Protein AF-A0A8J2JWN9-F1 (afdb_monomer_lite)

Secondary structure (DSSP, 8-state):
-HHHHHHHHHH--HHHHHHHHHHTHHHHHHHHHHHH-HHHHHHHHHTHHHHHHHHHHHHHHHHHHHHHHHHS-HHHHS-HHHHHHHHHHHHHHHHHHHHHHS-HHHHHHHHHHHHHHHHHHTTT----HHHHHT-HHHHHHHHHTT--------S------------------

Radius of gyration: 21.09 Å; chains: 1; bounding box: 68×60×36 Å

Organism: NCBI:txid39272

Structure (mmCIF, N/CA/C/O backbone):
data_AF-A0A8J2JWN9-F1
#
_entry.id   AF-A0A8J2JWN9-F1
#
loop_
_atom_site.group_PDB
_atom_site.id
_atom_site.type_symbol
_atom_site.label_atom_id
_atom_site.label_alt_id
_atom_site.label_comp_id
_atom_site.label_asym_id
_atom_site.label_entity_id
_atom_site.label_seq_id
_atom_site.pdbx_PDB_ins_code
_atom_site.Cartn_x
_atom_site.Cartn_y
_atom_site.Cartn_z
_atom_site.occupancy
_atom_site.B_iso_or_equiv
_atom_site.auth_seq_id
_at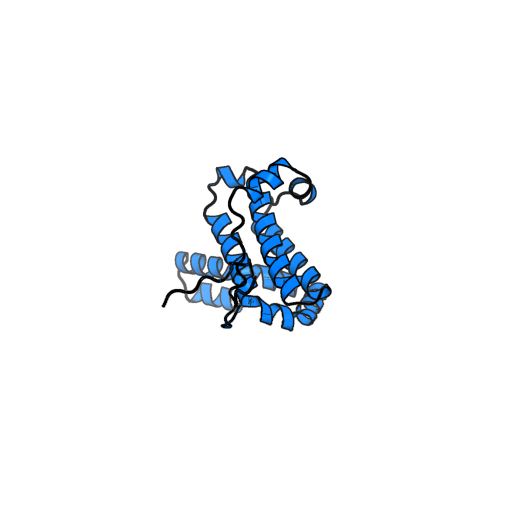om_site.auth_comp_id
_atom_site.auth_asym_id
_atom_site.auth_atom_id
_atom_site.pdbx_PDB_model_num
ATOM 1 N N . MET A 1 1 ? 4.409 -19.727 0.426 1.00 71.06 1 MET A N 1
ATOM 2 C CA . MET A 1 1 ? 4.277 -19.569 -1.044 1.00 71.06 1 MET A CA 1
ATOM 3 C C . MET A 1 1 ? 4.953 -20.674 -1.879 1.00 71.06 1 MET A C 1
ATOM 5 O O . MET A 1 1 ? 4.939 -20.592 -3.102 1.00 71.06 1 MET A O 1
ATOM 9 N N . ALA A 1 2 ? 5.473 -21.753 -1.272 1.00 82.38 2 ALA A N 1
ATOM 10 C CA . ALA A 1 2 ? 6.134 -22.844 -2.005 1.00 82.38 2 ALA A CA 1
ATOM 11 C C . ALA A 1 2 ? 5.213 -23.586 -2.997 1.00 82.38 2 ALA A C 1
ATOM 13 O O . ALA A 1 2 ? 5.676 -24.018 -4.048 1.00 82.38 2 ALA A O 1
ATOM 14 N N . CYS A 1 3 ? 3.911 -23.681 -2.697 1.00 85.69 3 CYS A N 1
ATOM 15 C CA . CYS A 1 3 ? 2.923 -24.348 -3.551 1.00 85.69 3 CYS A CA 1
ATOM 16 C C . CYS A 1 3 ? 2.828 -23.711 -4.952 1.00 85.69 3 CYS A C 1
ATOM 18 O O . CYS A 1 3 ? 3.058 -24.390 -5.949 1.00 85.69 3 CYS A O 1
ATOM 20 N N . VAL A 1 4 ? 2.600 -22.393 -5.032 1.00 82.62 4 VAL A N 1
ATOM 21 C CA . VAL A 1 4 ? 2.496 -21.652 -6.307 1.00 82.62 4 VAL A CA 1
ATOM 22 C C . VAL A 1 4 ? 3.815 -21.686 -7.085 1.00 82.62 4 VAL A C 1
ATOM 24 O O . VAL A 1 4 ? 3.826 -21.835 -8.306 1.00 82.62 4 VAL A O 1
ATOM 27 N N . HIS A 1 5 ? 4.949 -21.607 -6.385 1.00 82.44 5 HIS A N 1
ATOM 28 C CA . HIS A 1 5 ? 6.264 -21.682 -7.021 1.00 82.44 5 HIS A CA 1
ATOM 29 C C . HIS A 1 5 ? 6.542 -23.079 -7.608 1.00 82.44 5 HIS A C 1
ATOM 31 O O . HIS A 1 5 ? 6.981 -23.200 -8.748 1.00 82.44 5 HIS A O 1
ATOM 37 N N . SER A 1 6 ? 6.220 -24.141 -6.866 1.00 89.62 6 SER A N 1
ATOM 38 C CA . SER A 1 6 ? 6.364 -25.530 -7.322 1.00 89.62 6 SER A CA 1
ATOM 39 C C . SER A 1 6 ? 5.415 -25.864 -8.475 1.00 89.62 6 SER A C 1
ATOM 41 O O . SER A 1 6 ? 5.821 -26.484 -9.456 1.00 89.62 6 SER A O 1
ATOM 43 N N . TRP A 1 7 ? 4.156 -25.431 -8.392 1.00 93.44 7 TRP A N 1
ATOM 44 C CA . TRP A 1 7 ? 3.191 -25.582 -9.480 1.00 93.44 7 TRP A CA 1
ATOM 45 C C . TRP A 1 7 ? 3.644 -24.837 -10.741 1.00 93.44 7 TRP A C 1
ATOM 47 O O . TRP A 1 7 ? 3.721 -25.445 -11.804 1.00 93.44 7 TRP A O 1
ATOM 57 N N . SER A 1 8 ? 4.044 -23.567 -10.627 1.00 88.88 8 SER A N 1
ATOM 58 C CA . SER A 1 8 ? 4.463 -22.776 -11.793 1.00 88.88 8 SER A CA 1
ATOM 59 C C . SER A 1 8 ? 5.727 -23.325 -12.461 1.00 88.88 8 SER A C 1
ATOM 61 O O . SER A 1 8 ? 5.837 -23.267 -13.679 1.00 88.88 8 SER A O 1
ATOM 63 N N . LYS A 1 9 ? 6.656 -23.920 -11.699 1.00 91.81 9 LYS A N 1
ATOM 64 C CA . LYS A 1 9 ? 7.831 -24.613 -12.253 1.00 91.81 9 LYS A CA 1
ATOM 65 C C . LYS A 1 9 ? 7.468 -25.907 -12.992 1.00 91.81 9 LYS A C 1
ATOM 67 O O . LYS A 1 9 ? 8.130 -26.242 -13.965 1.00 91.81 9 LYS A O 1
ATOM 72 N N . ARG A 1 10 ? 6.461 -26.646 -12.515 1.00 95.25 10 ARG A N 1
ATOM 73 C CA . ARG A 1 10 ? 6.046 -27.930 -13.108 1.00 95.25 10 ARG A CA 1
ATOM 74 C C . ARG A 1 10 ? 5.125 -27.768 -14.313 1.00 95.25 10 ARG A C 1
ATOM 76 O O . ARG A 1 10 ? 5.173 -28.595 -15.212 1.00 95.25 10 ARG A O 1
ATOM 83 N N . CYS A 1 11 ? 4.274 -26.746 -14.307 1.00 94.62 11 CYS A N 1
ATOM 84 C CA . CYS A 1 11 ? 3.143 -26.653 -15.229 1.00 94.62 11 CYS A CA 1
ATOM 85 C C . CYS A 1 11 ? 3.272 -25.545 -16.282 1.00 94.62 11 CYS A C 1
ATOM 87 O O . CYS A 1 11 ? 2.442 -25.496 -17.183 1.00 94.62 11 CYS A O 1
ATOM 89 N N . LEU A 1 12 ? 4.259 -24.646 -16.183 1.00 94.06 12 LEU A N 1
ATOM 90 C CA . LEU A 1 12 ? 4.392 -23.502 -17.089 1.00 94.06 12 LEU A CA 1
ATOM 91 C C . LEU A 1 12 ? 5.784 -23.437 -17.720 1.00 94.06 12 LEU A C 1
ATOM 93 O O . LEU A 1 12 ? 6.795 -23.633 -17.045 1.00 94.06 12 LEU A O 1
ATOM 97 N N . GLY A 1 13 ? 5.827 -23.063 -19.001 1.00 92.75 13 GLY A N 1
ATOM 98 C CA . GLY A 1 13 ? 7.055 -22.623 -19.664 1.00 92.75 13 GLY A CA 1
ATOM 99 C C . GLY A 1 13 ? 7.579 -21.307 -19.078 1.00 92.75 13 GLY A C 1
ATOM 100 O O . GLY A 1 13 ? 6.871 -20.601 -18.358 1.00 92.75 13 GLY A O 1
ATOM 101 N N . GLU A 1 14 ? 8.828 -20.957 -19.384 1.00 91.38 14 GLU A N 1
ATOM 102 C CA . GLU A 1 14 ? 9.534 -19.843 -18.739 1.00 91.38 14 GLU A CA 1
ATOM 103 C C . GLU A 1 14 ? 8.806 -18.494 -18.851 1.00 91.38 14 GLU A C 1
ATOM 105 O O . GLU A 1 14 ? 8.650 -17.790 -17.850 1.00 91.38 14 GLU A O 1
ATOM 110 N N . GLU A 1 15 ? 8.295 -18.159 -20.035 1.00 91.19 15 GLU A N 1
ATOM 111 C CA . GLU A 1 15 ? 7.604 -16.891 -20.275 1.00 91.19 15 GLU A CA 1
ATOM 112 C C . GLU A 1 15 ? 6.263 -16.806 -19.522 1.00 91.19 15 GLU A C 1
ATOM 114 O O . GLU A 1 15 ? 5.982 -15.818 -18.835 1.00 91.19 15 GLU A O 1
ATOM 119 N N . ALA A 1 16 ? 5.453 -17.868 -19.584 1.00 88.25 16 ALA A N 1
ATOM 120 C CA . ALA A 1 16 ? 4.180 -17.957 -18.866 1.00 88.25 16 ALA A CA 1
ATOM 121 C C . ALA A 1 16 ? 4.391 -17.940 -17.344 1.00 88.25 16 ALA A C 1
ATOM 123 O O . ALA A 1 16 ? 3.660 -17.272 -16.609 1.00 88.25 16 ALA A O 1
ATOM 124 N N . ARG A 1 17 ? 5.446 -18.613 -16.871 1.00 89.50 17 ARG A N 1
ATOM 125 C CA . ARG A 1 17 ? 5.869 -18.600 -15.470 1.00 89.50 17 ARG A CA 1
ATOM 126 C C . ARG A 1 17 ? 6.253 -17.193 -15.024 1.00 89.50 17 ARG A C 1
ATOM 128 O O . ARG A 1 17 ? 5.815 -16.770 -13.957 1.00 89.50 17 ARG A O 1
ATOM 135 N N . LYS A 1 18 ? 7.028 -16.453 -15.825 1.00 87.19 18 LYS A N 1
ATOM 136 C CA . LYS A 1 18 ? 7.396 -15.061 -15.523 1.00 87.19 18 LYS A CA 1
ATOM 137 C C . LYS A 1 18 ? 6.153 -14.184 -15.388 1.00 87.19 18 LYS A C 1
ATOM 139 O O . LYS A 1 18 ? 6.017 -13.508 -14.372 1.00 87.19 18 LYS A O 1
ATOM 144 N N . LYS A 1 19 ? 5.228 -14.262 -16.351 1.00 83.75 19 LYS A N 1
ATOM 145 C CA . LYS A 1 19 ? 3.966 -13.503 -16.340 1.00 83.75 19 LYS A CA 1
ATOM 146 C C . LYS A 1 19 ? 3.134 -13.793 -15.086 1.00 83.75 19 LYS A C 1
ATOM 148 O O . LYS A 1 19 ? 2.774 -12.864 -14.373 1.00 83.75 19 LYS A O 1
ATOM 153 N N . ILE A 1 20 ? 2.900 -15.065 -14.754 1.00 83.88 20 ILE A N 1
ATOM 154 C CA . ILE A 1 20 ? 2.106 -15.440 -13.571 1.00 83.88 20 ILE A CA 1
ATOM 155 C C . ILE A 1 20 ? 2.793 -15.037 -12.261 1.00 83.88 20 ILE A C 1
ATOM 157 O O . ILE A 1 20 ? 2.138 -14.495 -11.371 1.00 83.88 20 ILE A O 1
ATOM 161 N N . LEU A 1 21 ? 4.104 -15.266 -12.129 1.00 82.00 21 LEU A N 1
ATOM 162 C CA . LEU A 1 21 ? 4.847 -14.878 -10.926 1.00 82.00 21 LEU A CA 1
ATOM 163 C C . LEU A 1 21 ? 4.886 -13.358 -10.738 1.00 82.00 21 LEU A C 1
ATOM 165 O O . LEU A 1 21 ? 4.885 -12.881 -9.606 1.00 82.00 21 LEU A O 1
ATOM 169 N N . GLU A 1 22 ? 4.899 -12.599 -11.830 1.00 78.25 22 GLU A N 1
ATOM 170 C CA . GLU A 1 22 ? 4.777 -11.145 -11.813 1.00 78.25 22 GLU A CA 1
ATOM 171 C C . GLU A 1 22 ? 3.382 -10.694 -11.367 1.00 78.25 22 GLU A C 1
ATOM 173 O O . GLU A 1 22 ? 3.282 -9.815 -10.511 1.00 78.25 22 GLU A O 1
ATOM 178 N N . SER A 1 23 ? 2.316 -11.353 -11.835 1.00 74.44 23 SER A N 1
ATOM 179 C CA . SER A 1 23 ? 0.939 -11.075 -11.403 1.00 74.44 23 SER A CA 1
ATOM 180 C C . SER A 1 23 ? 0.711 -11.321 -9.911 1.00 74.44 23 SER A C 1
ATOM 182 O O . SER A 1 23 ? -0.023 -10.569 -9.275 1.00 74.44 23 SER A O 1
ATOM 184 N N . VAL A 1 24 ? 1.351 -12.339 -9.327 1.00 78.38 24 VAL A N 1
ATOM 185 C CA . VAL A 1 24 ? 1.196 -12.665 -7.894 1.00 78.38 24 VAL A CA 1
ATOM 186 C C . VAL A 1 24 ? 2.282 -12.054 -7.005 1.00 78.38 24 VAL A C 1
ATOM 188 O O . VAL A 1 24 ? 2.287 -12.295 -5.795 1.00 78.38 24 VAL A O 1
ATOM 191 N N . ARG A 1 25 ? 3.208 -11.264 -7.568 1.00 71.81 25 ARG A N 1
ATOM 192 C CA . ARG A 1 25 ? 4.358 -10.710 -6.833 1.00 71.81 25 ARG A CA 1
ATOM 193 C C . ARG A 1 25 ? 3.924 -9.841 -5.657 1.00 71.81 25 ARG A C 1
ATOM 195 O O . ARG A 1 25 ? 4.466 -10.007 -4.570 1.00 71.81 25 ARG A O 1
ATOM 202 N N . GLY A 1 26 ? 2.917 -8.988 -5.853 1.00 69.44 26 GLY A N 1
ATOM 203 C CA . GLY A 1 26 ? 2.382 -8.131 -4.791 1.00 69.44 26 GLY A CA 1
ATOM 204 C C . GLY A 1 26 ? 1.865 -8.947 -3.606 1.00 69.44 26 GLY A C 1
ATOM 205 O O . GLY A 1 26 ? 2.332 -8.774 -2.485 1.00 69.44 26 GLY A O 1
ATOM 206 N N . ALA A 1 27 ? 0.997 -9.931 -3.867 1.00 76.62 27 ALA A N 1
ATOM 207 C CA . ALA A 1 27 ? 0.492 -10.832 -2.830 1.00 76.62 27 ALA A CA 1
ATOM 208 C C . ALA A 1 27 ? 1.626 -11.608 -2.137 1.00 76.62 27 ALA A C 1
ATOM 210 O O . ALA A 1 27 ? 1.632 -11.751 -0.916 1.00 76.62 27 ALA A O 1
ATOM 211 N N . HIS A 1 28 ? 2.617 -12.083 -2.898 1.00 77.19 28 HIS A N 1
ATOM 212 C CA . HIS A 1 28 ? 3.785 -12.768 -2.351 1.00 77.19 28 HIS A CA 1
ATOM 213 C C . HIS A 1 28 ? 4.588 -11.892 -1.382 1.00 77.19 28 HIS A C 1
ATOM 215 O O . HIS A 1 28 ? 4.920 -12.349 -0.288 1.00 77.19 28 HIS A O 1
ATOM 221 N N . GLU A 1 29 ? 4.899 -10.653 -1.762 1.00 74.25 29 GLU A N 1
ATOM 222 C CA . GLU A 1 29 ? 5.637 -9.710 -0.917 1.00 74.25 29 GLU A CA 1
ATOM 223 C C . GLU A 1 29 ? 4.837 -9.337 0.339 1.00 74.25 29 GLU A C 1
ATOM 225 O O . GLU A 1 29 ? 5.387 -9.371 1.442 1.00 74.25 29 GLU A O 1
ATOM 230 N N . THR A 1 30 ? 3.527 -9.104 0.208 1.00 74.00 30 THR A N 1
ATOM 231 C CA . THR A 1 30 ? 2.634 -8.858 1.349 1.00 74.00 30 THR A CA 1
ATOM 232 C C . THR A 1 30 ? 2.606 -10.039 2.320 1.00 74.00 30 THR A C 1
ATOM 234 O O . THR A 1 30 ? 2.795 -9.848 3.521 1.00 74.00 30 THR A O 1
ATOM 237 N N . PHE A 1 31 ? 2.434 -11.274 1.833 1.00 76.69 31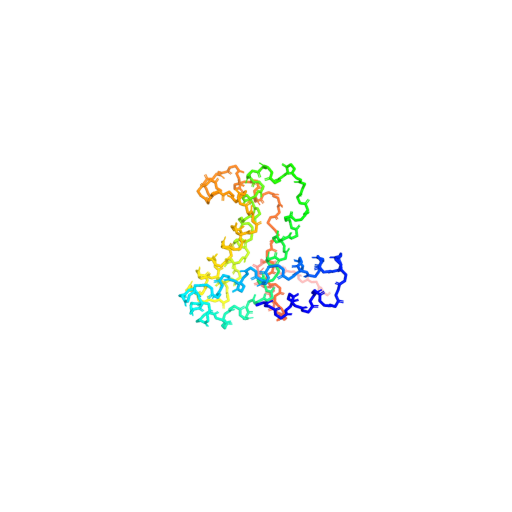 PHE A N 1
ATOM 238 C CA . PHE A 1 31 ? 2.450 -12.457 2.699 1.00 76.69 31 PHE A CA 1
ATOM 239 C C . PHE A 1 31 ? 3.820 -12.689 3.333 1.00 76.69 31 PHE A C 1
ATOM 241 O O . PHE A 1 31 ? 3.893 -13.031 4.509 1.00 76.69 31 PHE A O 1
ATOM 248 N N . ALA A 1 32 ? 4.912 -12.473 2.597 1.00 77.12 32 ALA A N 1
ATOM 249 C CA . ALA A 1 32 ? 6.254 -12.576 3.158 1.00 77.12 32 ALA A CA 1
ATOM 250 C C . ALA A 1 32 ? 6.459 -11.583 4.315 1.00 77.12 32 ALA A C 1
ATOM 252 O O . ALA A 1 32 ? 7.065 -11.948 5.323 1.00 77.12 32 ALA A O 1
ATOM 253 N N . PHE A 1 33 ? 5.925 -10.365 4.198 1.00 73.88 33 PHE A N 1
ATOM 254 C CA . PHE A 1 33 ? 5.957 -9.365 5.262 1.00 73.88 33 PHE A CA 1
ATOM 255 C C . PHE A 1 33 ? 5.112 -9.789 6.476 1.00 73.88 33 PHE A C 1
ATOM 257 O O . PHE A 1 33 ? 5.632 -9.875 7.588 1.00 73.88 33 PHE A O 1
ATOM 264 N N . LEU A 1 34 ? 3.848 -10.170 6.252 1.00 78.94 34 LEU A N 1
ATOM 265 C CA . LEU A 1 34 ? 2.928 -10.652 7.295 1.00 78.94 34 LEU A CA 1
ATOM 266 C C . LEU A 1 34 ? 3.450 -11.898 8.033 1.00 78.94 34 LEU A C 1
ATOM 268 O O . LEU A 1 34 ? 3.182 -12.093 9.219 1.00 78.94 34 LEU A O 1
ATOM 272 N N . CYS A 1 35 ? 4.178 -12.781 7.350 1.00 80.19 35 CYS A N 1
ATOM 273 C CA . CYS A 1 35 ? 4.709 -13.997 7.960 1.00 80.19 35 CYS A CA 1
ATOM 274 C C . CYS A 1 35 ? 5.947 -13.734 8.831 1.00 8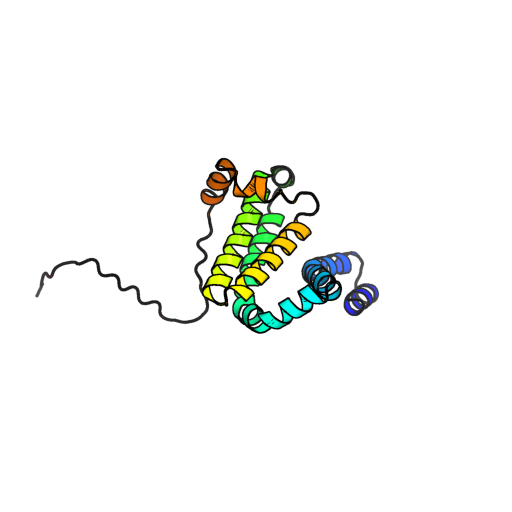0.19 35 CYS A C 1
ATOM 276 O O . CYS A 1 35 ? 6.120 -14.428 9.834 1.00 80.19 35 CYS A O 1
ATOM 278 N N . LYS A 1 36 ? 6.778 -12.741 8.492 1.00 84.31 36 LYS A N 1
ATOM 279 C CA . LYS A 1 36 ? 8.022 -12.444 9.221 1.00 84.31 36 LYS A CA 1
ATOM 280 C C . LYS A 1 36 ? 7.790 -11.735 10.555 1.00 84.31 36 LYS A C 1
ATOM 282 O O . LYS A 1 36 ? 8.461 -12.066 11.525 1.00 84.31 36 LYS A O 1
ATOM 287 N N . ASP A 1 37 ? 6.840 -10.805 10.617 1.00 84.56 37 ASP A N 1
ATOM 288 C CA . ASP A 1 37 ? 6.583 -10.003 11.818 1.00 84.56 37 ASP A CA 1
ATOM 289 C C . ASP A 1 37 ? 5.298 -10.462 12.530 1.00 84.56 37 ASP A C 1
ATOM 291 O O . ASP A 1 37 ? 4.181 -10.297 12.035 1.00 84.56 37 ASP A O 1
ATOM 295 N N . SER A 1 38 ? 5.452 -11.070 13.710 1.00 86.69 38 SER A N 1
ATOM 296 C CA . SER A 1 38 ? 4.333 -11.587 14.509 1.00 86.69 38 SER A CA 1
ATOM 297 C C . SER A 1 38 ? 3.494 -10.494 15.176 1.00 86.69 38 SER A C 1
ATOM 299 O O . SER A 1 38 ? 2.311 -10.713 15.449 1.00 86.69 38 SER A O 1
ATOM 301 N N . THR A 1 39 ? 4.067 -9.320 15.431 1.00 88.69 39 THR A N 1
ATOM 302 C CA . THR A 1 39 ? 3.356 -8.169 15.993 1.00 88.69 39 THR A CA 1
ATOM 303 C C . THR A 1 39 ? 2.505 -7.522 14.917 1.00 88.69 39 THR A C 1
ATOM 305 O O . THR A 1 39 ? 1.296 -7.388 15.103 1.00 88.69 39 THR A O 1
ATOM 308 N N . PHE A 1 40 ? 3.096 -7.257 13.753 1.00 84.12 40 PHE A N 1
ATOM 309 C CA . PHE A 1 40 ? 2.371 -6.743 12.598 1.00 84.12 40 PHE A CA 1
ATOM 310 C C . PHE A 1 40 ? 1.245 -7.689 12.165 1.00 84.12 40 PHE A C 1
ATOM 312 O O . PHE A 1 40 ? 0.133 -7.254 11.875 1.00 84.12 40 PHE A O 1
ATOM 319 N N . ARG A 1 41 ? 1.491 -9.005 12.190 1.00 88.94 41 ARG A N 1
ATOM 320 C CA . ARG A 1 41 ? 0.459 -10.011 11.907 1.00 88.94 41 ARG A CA 1
ATOM 321 C C . ARG A 1 41 ? -0.712 -9.949 12.881 1.00 88.94 41 ARG A C 1
ATOM 323 O O . ARG A 1 41 ? -1.855 -10.022 12.442 1.00 88.94 41 ARG A O 1
ATOM 330 N N . ARG A 1 42 ? -0.456 -9.840 14.188 1.00 90.88 42 ARG A N 1
ATOM 331 C CA . ARG A 1 42 ? -1.530 -9.728 15.190 1.00 90.88 42 ARG A CA 1
ATOM 332 C C . ARG A 1 42 ? -2.351 -8.461 14.980 1.00 90.88 42 ARG A C 1
ATOM 334 O O . ARG A 1 42 ? -3.574 -8.534 15.013 1.00 90.88 42 ARG A O 1
ATOM 341 N N . GLU A 1 43 ? -1.686 -7.347 14.698 1.00 89.81 43 GLU A N 1
ATOM 342 C CA . GLU A 1 43 ? -2.343 -6.066 14.438 1.00 89.81 43 GLU A CA 1
ATOM 343 C C . GLU A 1 43 ? -3.195 -6.109 13.154 1.00 89.81 43 GLU A C 1
ATOM 345 O O . GLU A 1 43 ? -4.356 -5.690 13.152 1.00 89.81 43 GLU A O 1
ATOM 350 N N . PHE A 1 44 ? -2.681 -6.740 12.089 1.00 87.75 44 PHE A N 1
ATOM 351 C CA . PHE A 1 44 ? -3.448 -7.018 10.871 1.00 87.75 44 PHE A CA 1
ATOM 352 C C . PHE A 1 44 ? -4.710 -7.827 11.166 1.00 87.75 44 PHE A C 1
ATOM 354 O O . PHE A 1 44 ? -5.804 -7.465 10.734 1.00 87.75 44 PHE A O 1
ATOM 361 N N . LEU A 1 45 ? -4.574 -8.912 11.931 1.00 91.12 45 LEU A N 1
ATOM 362 C CA . LEU A 1 45 ? -5.703 -9.767 12.284 1.00 91.12 45 LEU A CA 1
ATOM 363 C C . LEU A 1 45 ? -6.731 -9.023 13.147 1.00 91.12 45 LEU A C 1
ATOM 365 O O . LEU A 1 45 ? -7.928 -9.179 12.898 1.00 91.12 45 LEU A O 1
ATOM 369 N N . SER A 1 46 ? -6.299 -8.155 14.072 1.00 94.62 46 SER A N 1
ATOM 370 C CA . SER A 1 46 ? -7.215 -7.327 14.873 1.00 94.62 46 SER A CA 1
ATOM 371 C C . SER A 1 46 ? -7.996 -6.296 14.053 1.00 94.62 46 SER A C 1
ATOM 373 O O . SER A 1 46 ? -9.075 -5.880 14.467 1.00 94.62 46 SER A O 1
ATOM 375 N N . HIS A 1 47 ? -7.499 -5.916 12.873 1.00 95.00 47 HIS A N 1
ATOM 376 C CA . HIS A 1 47 ? -8.158 -4.970 11.966 1.00 95.00 47 HIS A CA 1
ATOM 377 C C . HIS A 1 47 ? -8.722 -5.625 10.692 1.00 95.00 47 HIS A C 1
ATOM 379 O O . HIS A 1 47 ? -9.204 -4.934 9.791 1.00 95.00 47 HIS A O 1
ATOM 385 N N . SER A 1 48 ? -8.720 -6.960 10.624 1.00 92.00 48 SER A N 1
ATOM 386 C CA . SER A 1 48 ? -9.108 -7.733 9.436 1.00 92.00 48 SER A CA 1
ATOM 387 C C . SER A 1 48 ? -10.557 -7.503 8.992 1.00 92.00 48 SER A C 1
ATOM 389 O O . SER A 1 48 ? -10.835 -7.494 7.794 1.00 92.00 48 SER A O 1
ATOM 391 N N . SER A 1 49 ? -11.477 -7.264 9.931 1.00 95.12 49 SER A N 1
ATOM 392 C CA . SER A 1 49 ? -12.885 -6.967 9.635 1.00 95.12 49 SER A CA 1
ATOM 393 C C . SER A 1 49 ? -13.048 -5.648 8.871 1.00 95.12 49 SER A C 1
ATOM 395 O O . SER A 1 49 ? -13.744 -5.607 7.856 1.00 95.12 49 SER A O 1
ATOM 397 N N . CYS A 1 50 ? -12.355 -4.594 9.310 1.00 95.50 50 CYS A N 1
ATOM 398 C CA . CYS A 1 50 ? -12.297 -3.311 8.612 1.00 95.50 50 CYS A CA 1
ATOM 399 C C . CYS A 1 50 ? -11.643 -3.474 7.235 1.00 95.50 50 CYS A C 1
ATOM 401 O O . CYS A 1 50 ? -12.234 -3.065 6.240 1.00 95.50 50 CYS A O 1
ATOM 403 N N . TYR A 1 51 ? -10.478 -4.131 7.155 1.00 93.19 51 TYR A N 1
ATOM 404 C CA . TYR A 1 51 ? -9.800 -4.344 5.874 1.00 93.19 51 TYR A CA 1
ATOM 405 C C . TYR A 1 51 ? -10.697 -5.085 4.875 1.00 93.19 51 TYR A C 1
ATOM 407 O O . TYR A 1 51 ? -10.830 -4.664 3.731 1.00 93.19 51 TYR A O 1
ATOM 415 N N . LYS A 1 52 ? -11.396 -6.139 5.318 1.00 93.56 52 LYS A N 1
ATOM 416 C CA . LYS A 1 52 ? -12.360 -6.870 4.486 1.00 93.56 52 LYS A CA 1
ATOM 417 C C . LYS A 1 52 ? -13.479 -5.955 3.982 1.00 93.56 52 LYS A C 1
ATOM 419 O O . LYS A 1 52 ? -13.798 -6.002 2.797 1.00 93.56 52 LYS A O 1
ATOM 424 N N . LYS A 1 53 ? -14.039 -5.109 4.854 1.00 94.81 53 LYS A N 1
ATOM 425 C CA . LYS A 1 53 ? -15.093 -4.140 4.509 1.00 94.81 53 LYS A CA 1
ATOM 426 C C . LYS A 1 53 ? -14.644 -3.150 3.432 1.00 94.81 53 LYS A C 1
ATOM 428 O O . LYS A 1 53 ? -15.449 -2.806 2.576 1.00 94.81 53 LYS A O 1
ATOM 433 N N . ILE A 1 54 ? -13.387 -2.706 3.470 1.00 95.12 54 ILE A N 1
ATOM 434 C CA . ILE A 1 54 ? -12.861 -1.720 2.515 1.00 95.12 54 ILE A CA 1
ATOM 435 C C . ILE A 1 54 ? -12.062 -2.330 1.358 1.00 95.12 54 ILE A C 1
ATOM 437 O O . ILE A 1 54 ? -11.499 -1.584 0.564 1.00 95.12 54 ILE A O 1
ATOM 441 N N . SER A 1 55 ? -11.977 -3.659 1.271 1.00 91.00 55 SER A N 1
ATOM 442 C CA . SER A 1 55 ? -11.049 -4.359 0.370 1.00 91.00 55 SER A CA 1
ATOM 443 C C . SER A 1 55 ? -11.179 -3.933 -1.094 1.00 91.00 55 SER A C 1
ATOM 445 O O . SER A 1 55 ? -10.167 -3.700 -1.742 1.00 91.00 55 SER A O 1
ATOM 447 N N . THR A 1 56 ? -12.399 -3.708 -1.585 1.00 91.31 56 THR A N 1
ATOM 448 C CA . THR A 1 56 ? -12.636 -3.218 -2.953 1.00 91.31 56 THR A CA 1
ATOM 449 C C . THR A 1 56 ? -12.070 -1.816 -3.180 1.00 91.31 56 THR A C 1
ATOM 451 O O . THR A 1 56 ? -11.403 -1.570 -4.177 1.00 91.31 56 THR A O 1
ATOM 454 N N . TYR A 1 57 ? -12.263 -0.899 -2.229 1.00 93.00 57 TYR A N 1
ATOM 455 C CA . TYR A 1 57 ? -11.710 0.455 -2.313 1.00 93.00 57 TYR A CA 1
ATOM 456 C C . TYR A 1 57 ? -10.187 0.464 -2.181 1.00 93.00 57 TYR A C 1
ATOM 458 O O . TYR A 1 57 ? -9.501 1.246 -2.838 1.00 93.00 57 TYR A O 1
ATOM 466 N N . TRP A 1 58 ? -9.653 -0.400 -1.315 1.00 92.31 58 TRP A N 1
ATOM 467 C CA . TRP A 1 58 ? -8.217 -0.603 -1.194 1.00 92.31 58 TRP A CA 1
ATOM 468 C C . TRP A 1 58 ? -7.624 -1.073 -2.525 1.00 92.31 58 TRP A C 1
ATOM 470 O O . TRP A 1 58 ? -6.630 -0.505 -2.983 1.00 92.31 58 TRP A O 1
ATOM 480 N N . ASP A 1 59 ? -8.256 -2.060 -3.164 1.00 88.38 59 ASP A N 1
ATOM 481 C CA . ASP A 1 59 ? -7.847 -2.582 -4.465 1.00 88.38 59 ASP A CA 1
ATOM 482 C C . ASP A 1 59 ? -7.908 -1.499 -5.547 1.00 88.38 59 ASP A C 1
ATOM 484 O O . ASP A 1 59 ? -6.968 -1.385 -6.332 1.00 88.38 59 ASP A O 1
ATOM 488 N N . ASP A 1 60 ? -8.923 -0.631 -5.543 1.00 90.50 60 ASP A N 1
ATOM 489 C CA . ASP A 1 60 ? -9.005 0.513 -6.459 1.00 90.50 60 ASP A CA 1
ATOM 490 C C . ASP A 1 60 ? -7.854 1.510 -6.250 1.00 90.50 60 ASP A C 1
ATOM 492 O O . ASP A 1 60 ? -7.210 1.942 -7.216 1.00 90.50 60 ASP A O 1
ATOM 496 N N . CYS A 1 61 ? -7.549 1.862 -4.994 1.00 91.38 61 CYS A N 1
ATOM 497 C CA . CYS A 1 61 ? -6.410 2.720 -4.664 1.00 91.38 61 CYS A CA 1
ATOM 498 C C . CYS A 1 61 ? -5.091 2.090 -5.144 1.00 91.38 61 CYS A C 1
ATOM 500 O O . CYS A 1 61 ? -4.271 2.758 -5.782 1.00 91.38 61 CYS A O 1
ATOM 502 N N . ALA A 1 62 ? -4.886 0.801 -4.859 1.00 89.81 62 ALA A N 1
ATOM 503 C CA . ALA A 1 62 ? -3.675 0.071 -5.217 1.00 89.81 62 ALA A CA 1
ATOM 504 C C . ALA A 1 62 ? -3.544 -0.110 -6.736 1.00 89.81 62 ALA A C 1
ATOM 506 O O . ALA A 1 62 ? -2.459 0.071 -7.290 1.00 89.81 62 ALA A O 1
ATOM 507 N N . HIS A 1 63 ? -4.643 -0.399 -7.434 1.00 86.44 63 HIS A N 1
ATOM 508 C CA . HIS A 1 63 ? -4.665 -0.526 -8.886 1.00 86.44 63 HIS A CA 1
ATOM 509 C C . HIS A 1 63 ? -4.254 0.785 -9.550 1.00 86.44 63 HIS A C 1
ATOM 511 O O . HIS A 1 63 ? -3.388 0.780 -10.425 1.00 86.44 63 HIS A O 1
ATOM 517 N N . ARG A 1 64 ? -4.819 1.918 -9.113 1.00 88.31 64 ARG A N 1
ATOM 518 C CA . ARG A 1 64 ? -4.437 3.245 -9.618 1.00 88.31 64 ARG A CA 1
ATOM 519 C C . ARG A 1 64 ? -2.960 3.528 -9.367 1.00 88.31 64 ARG A C 1
ATOM 521 O O . ARG A 1 64 ? -2.267 3.935 -10.290 1.00 88.31 64 ARG A O 1
ATOM 528 N N . PHE A 1 65 ? -2.461 3.251 -8.163 1.00 88.69 65 PHE A N 1
ATOM 529 C CA . PHE A 1 65 ? -1.044 3.411 -7.825 1.00 88.69 65 PHE A CA 1
ATOM 530 C C . PHE A 1 65 ? -0.127 2.614 -8.764 1.00 88.69 65 PHE A C 1
ATOM 532 O O . PHE A 1 65 ? 0.767 3.183 -9.391 1.00 88.69 65 PHE A O 1
ATOM 539 N N . ILE A 1 66 ? -0.379 1.313 -8.917 1.00 85.19 66 ILE A N 1
ATOM 540 C CA . ILE A 1 66 ? 0.433 0.437 -9.769 1.00 85.19 66 ILE A CA 1
ATOM 541 C C . ILE A 1 66 ? 0.288 0.798 -11.253 1.00 85.19 66 ILE A C 1
ATOM 543 O O . ILE A 1 66 ? 1.268 0.735 -11.992 1.00 85.19 66 ILE A O 1
ATOM 547 N N . SER A 1 67 ? -0.908 1.179 -11.704 1.00 85.12 67 SER A N 1
ATOM 548 C CA . SER A 1 67 ? -1.148 1.598 -13.087 1.00 85.12 67 SER A CA 1
ATOM 549 C C . SER A 1 67 ? -0.375 2.873 -13.420 1.00 85.12 67 SER A C 1
ATOM 551 O O . SER A 1 67 ? 0.371 2.892 -14.396 1.00 85.12 67 SER A O 1
ATOM 553 N N . THR A 1 68 ? -0.438 3.887 -12.552 1.00 85.94 68 THR A N 1
ATOM 554 C CA . THR A 1 68 ? 0.339 5.123 -12.713 1.00 85.94 68 THR A CA 1
ATOM 555 C C . THR A 1 68 ? 1.842 4.848 -12.725 1.00 85.94 68 THR A C 1
ATOM 557 O O . THR A 1 68 ? 2.570 5.423 -13.526 1.00 85.94 68 THR A O 1
ATOM 560 N N . LEU A 1 69 ? 2.328 3.918 -11.899 1.00 83.38 69 LEU A N 1
ATOM 561 C CA . LEU A 1 69 ? 3.728 3.491 -11.945 1.00 83.38 69 LEU A CA 1
ATOM 562 C C . LEU A 1 69 ? 4.113 2.812 -13.264 1.00 83.38 69 LEU A C 1
ATOM 564 O O . LEU A 1 69 ? 5.228 3.000 -13.746 1.00 83.38 69 LEU A O 1
ATOM 568 N N . LYS A 1 70 ? 3.218 2.033 -13.871 1.00 82.81 70 LYS A N 1
ATOM 569 C CA . LYS A 1 70 ? 3.487 1.352 -15.147 1.00 82.81 70 LYS A CA 1
ATOM 570 C C . LYS A 1 70 ? 3.488 2.298 -16.345 1.00 82.81 70 LYS A C 1
ATOM 572 O O . LYS A 1 70 ? 4.159 2.006 -17.329 1.00 82.81 70 LYS A O 1
ATOM 577 N N . THR A 1 71 ? 2.734 3.393 -16.287 1.00 83.06 71 THR A N 1
ATOM 578 C CA . THR A 1 71 ? 2.657 4.376 -17.380 1.00 83.06 71 THR A CA 1
ATOM 579 C C . THR A 1 71 ? 3.776 5.415 -17.334 1.00 83.06 71 THR A C 1
ATOM 581 O O . THR A 1 71 ? 4.015 6.100 -18.331 1.00 83.06 71 THR A O 1
ATOM 584 N N . LEU A 1 72 ? 4.494 5.523 -16.213 1.00 79.69 72 LEU A N 1
ATOM 585 C CA . LEU A 1 72 ? 5.670 6.379 -16.101 1.00 79.69 72 LEU A CA 1
ATOM 586 C C . LEU A 1 72 ? 6.772 5.923 -17.056 1.00 79.69 72 LEU A C 1
ATOM 588 O O . LEU A 1 72 ? 7.246 4.787 -17.011 1.00 79.69 72 LEU A O 1
ATOM 592 N N . ARG A 1 73 ? 7.245 6.861 -17.878 1.00 74.06 73 ARG A N 1
ATOM 593 C CA . ARG A 1 73 ? 8.485 6.684 -18.636 1.00 74.06 73 ARG A CA 1
ATOM 594 C C . ARG A 1 73 ? 9.676 6.594 -17.668 1.00 74.06 73 ARG A C 1
ATOM 596 O O . ARG A 1 73 ? 9.623 7.222 -16.610 1.00 74.06 73 ARG A O 1
ATOM 603 N N . PRO A 1 74 ? 10.773 5.907 -18.031 1.00 72.12 74 PRO A N 1
ATOM 604 C CA . PRO A 1 74 ? 11.970 5.815 -17.188 1.00 72.12 74 PRO A CA 1
ATOM 605 C C . PRO A 1 74 ? 12.489 7.177 -16.697 1.00 72.12 74 PRO A C 1
ATOM 607 O O . PRO A 1 74 ? 12.760 7.338 -15.515 1.00 72.12 74 PRO A O 1
ATOM 610 N N . SER A 1 75 ? 12.486 8.204 -17.553 1.00 63.06 75 SER A N 1
ATOM 611 C CA . SER A 1 75 ? 12.879 9.573 -17.177 1.00 63.06 75 SER A CA 1
ATOM 612 C C . SER A 1 75 ? 11.985 10.216 -16.109 1.00 63.06 75 SER A C 1
ATOM 614 O O . SER A 1 75 ? 12.407 11.123 -15.400 1.00 63.06 75 SER A O 1
ATOM 616 N N . HIS A 1 76 ? 10.741 9.755 -15.955 1.00 65.69 76 HIS A N 1
ATOM 617 C CA . HIS A 1 76 ? 9.839 10.238 -14.912 1.00 65.69 76 HIS A CA 1
ATOM 618 C C . HIS A 1 76 ? 10.021 9.490 -13.584 1.00 65.69 76 HIS A C 1
ATOM 620 O O . HIS A 1 76 ? 9.627 10.038 -12.556 1.00 65.69 76 HIS A O 1
ATOM 626 N N . TYR A 1 77 ? 10.618 8.289 -13.595 1.00 70.00 77 TYR A N 1
ATOM 627 C CA . TYR A 1 77 ? 11.069 7.595 -12.381 1.00 70.00 77 TYR A CA 1
ATOM 628 C C . TYR A 1 77 ? 12.267 8.298 -11.735 1.00 70.00 77 TYR A C 1
ATOM 630 O O . TYR A 1 77 ? 12.422 8.243 -10.521 1.00 70.00 77 TYR A O 1
ATOM 638 N N . GLU A 1 78 ? 13.087 8.981 -12.532 1.00 70.12 78 GLU A N 1
ATOM 639 C CA . GLU A 1 78 ? 14.249 9.736 -12.049 1.00 70.12 78 GLU A CA 1
ATOM 640 C C . GLU A 1 78 ? 13.859 11.069 -11.397 1.00 70.12 78 GLU A C 1
ATOM 642 O O . GLU A 1 78 ? 14.642 11.641 -10.642 1.00 70.12 78 GLU A O 1
ATOM 647 N N . ASN A 1 79 ? 12.637 11.559 -11.642 1.00 76.56 79 ASN A N 1
ATOM 648 C CA . ASN A 1 79 ? 12.139 12.780 -11.023 1.00 76.56 79 ASN A CA 1
ATOM 649 C C . ASN A 1 79 ? 11.464 12.470 -9.667 1.00 76.56 79 ASN A C 1
ATOM 651 O O . ASN A 1 79 ? 10.339 11.950 -9.642 1.00 76.56 79 ASN A O 1
ATOM 655 N N . PRO A 1 80 ? 12.081 12.844 -8.528 1.00 76.88 80 PRO A N 1
ATOM 656 C CA . PRO A 1 80 ? 11.540 12.552 -7.203 1.00 76.88 80 PRO A CA 1
ATOM 657 C C . PRO A 1 80 ? 10.188 13.230 -6.941 1.00 76.88 80 PRO A C 1
ATOM 659 O O . PRO A 1 80 ? 9.391 12.694 -6.173 1.00 76.88 80 PRO A O 1
ATOM 662 N N . ALA A 1 81 ? 9.880 14.355 -7.600 1.00 80.88 81 ALA A N 1
ATOM 663 C CA . ALA A 1 81 ? 8.594 15.035 -7.453 1.00 80.88 81 ALA A CA 1
ATOM 664 C C . ALA A 1 81 ? 7.432 14.184 -7.993 1.00 80.88 81 ALA A C 1
ATOM 666 O O . ALA A 1 81 ? 6.386 14.086 -7.349 1.00 80.88 81 ALA A O 1
ATOM 667 N N . ASN A 1 82 ? 7.632 13.487 -9.119 1.00 82.06 82 ASN A N 1
ATOM 668 C CA . ASN A 1 82 ? 6.627 12.576 -9.676 1.00 82.06 82 ASN A CA 1
ATOM 669 C C . ASN A 1 82 ? 6.358 11.407 -8.723 1.00 82.06 82 ASN A C 1
ATOM 671 O O . ASN A 1 82 ? 5.204 11.081 -8.436 1.00 82.06 82 ASN A O 1
ATOM 675 N N . LEU A 1 83 ? 7.421 10.805 -8.183 1.00 84.06 83 LEU A N 1
ATOM 676 C CA . LEU A 1 83 ? 7.297 9.712 -7.219 1.00 84.06 83 LEU A CA 1
ATOM 677 C C . LEU A 1 83 ? 6.628 10.171 -5.914 1.00 84.06 83 LEU A C 1
ATOM 679 O O . LEU A 1 83 ? 5.804 9.435 -5.364 1.00 84.06 83 LEU A O 1
ATOM 683 N N . CYS A 1 84 ? 6.905 11.396 -5.453 1.00 86.44 84 CYS A N 1
ATOM 684 C CA . CYS A 1 84 ? 6.213 11.996 -4.313 1.00 86.44 84 CYS A CA 1
ATOM 685 C C . CYS A 1 84 ? 4.711 12.159 -4.576 1.00 86.44 84 CYS A C 1
ATOM 687 O O . CYS A 1 84 ? 3.906 11.804 -3.714 1.00 86.44 84 CYS A O 1
ATOM 689 N N . CYS A 1 85 ? 4.307 12.626 -5.762 1.00 86.94 85 CYS A N 1
ATOM 690 C CA . CYS A 1 85 ? 2.888 12.773 -6.090 1.00 86.94 85 CYS A CA 1
ATOM 691 C C . CYS A 1 85 ? 2.152 11.443 -6.150 1.00 86.94 85 CYS A C 1
ATOM 693 O O . CYS A 1 85 ? 1.047 11.315 -5.622 1.00 86.94 85 CYS A O 1
ATOM 695 N N . ILE A 1 86 ? 2.780 10.426 -6.730 1.00 87.19 86 ILE A N 1
ATOM 696 C CA . ILE A 1 86 ? 2.193 9.091 -6.818 1.00 87.19 86 ILE A CA 1
ATOM 697 C C . ILE A 1 86 ? 2.032 8.481 -5.423 1.00 87.19 86 ILE A C 1
ATOM 699 O O . ILE A 1 86 ? 0.958 7.965 -5.102 1.00 87.19 86 ILE A O 1
ATOM 703 N N . ARG A 1 87 ? 3.055 8.609 -4.564 1.00 89.56 87 ARG A N 1
ATOM 704 C CA . ARG A 1 87 ? 2.981 8.230 -3.144 1.00 89.56 87 ARG A CA 1
ATOM 705 C C . ARG A 1 87 ? 1.832 8.955 -2.445 1.00 89.56 87 ARG A C 1
ATOM 707 O O . ARG A 1 87 ? 0.983 8.304 -1.840 1.00 89.56 87 ARG A O 1
ATOM 714 N N . ARG A 1 88 ? 1.793 10.286 -2.532 1.00 88.69 88 ARG A N 1
ATOM 715 C CA . ARG A 1 88 ? 0.800 11.130 -1.854 1.00 88.69 88 ARG A CA 1
ATOM 716 C C . ARG A 1 88 ? -0.621 10.788 -2.288 1.00 88.69 88 ARG A C 1
ATOM 718 O O . ARG A 1 88 ? -1.490 10.643 -1.436 1.00 88.69 88 ARG A O 1
ATOM 725 N N . ASN A 1 89 ? -0.856 10.60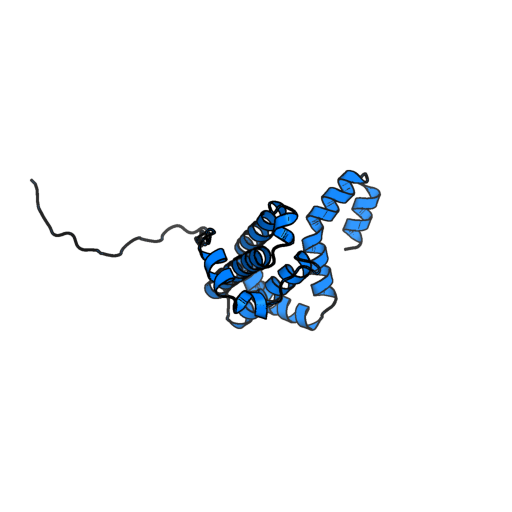6 -3.585 1.00 89.19 89 ASN A N 1
ATOM 726 C CA . ASN A 1 89 ? -2.171 10.248 -4.112 1.00 89.19 89 ASN A CA 1
ATOM 727 C C . ASN A 1 89 ? -2.641 8.880 -3.606 1.00 89.19 89 ASN A C 1
ATOM 729 O O . ASN A 1 89 ? -3.797 8.746 -3.206 1.00 89.19 89 ASN A O 1
ATOM 733 N N . PHE A 1 90 ? -1.747 7.890 -3.550 1.00 91.56 90 PHE A N 1
ATOM 734 C CA . PHE A 1 90 ? -2.080 6.581 -2.996 1.00 91.56 90 PHE A CA 1
ATOM 735 C C . PHE A 1 90 ? -2.397 6.645 -1.493 1.00 91.56 90 PHE A C 1
ATOM 737 O O . PHE A 1 90 ? -3.442 6.153 -1.067 1.00 91.56 90 PHE A O 1
ATOM 744 N N . LEU A 1 91 ? -1.552 7.309 -0.696 1.00 92.00 91 LEU A N 1
ATOM 745 C CA . LEU A 1 91 ? -1.771 7.446 0.750 1.00 92.00 91 LEU A CA 1
ATOM 746 C C . LEU A 1 91 ? -3.038 8.246 1.068 1.00 92.00 91 LEU A C 1
ATOM 748 O O . LEU A 1 91 ? -3.783 7.880 1.974 1.00 92.00 91 LEU A O 1
ATOM 752 N N . ARG A 1 92 ? -3.330 9.297 0.294 1.00 92.31 92 ARG A N 1
ATOM 753 C CA . ARG A 1 92 ? -4.565 10.081 0.414 1.00 92.31 92 ARG A CA 1
ATOM 754 C C . ARG A 1 92 ? -5.801 9.223 0.138 1.00 92.31 92 ARG A C 1
ATOM 756 O O . ARG A 1 92 ? -6.744 9.275 0.921 1.00 92.31 92 ARG A O 1
ATOM 763 N N . CYS A 1 93 ? -5.772 8.413 -0.921 1.00 94.25 93 CYS A N 1
ATOM 764 C CA . CYS A 1 93 ? -6.851 7.487 -1.274 1.00 94.25 93 CYS A CA 1
ATOM 765 C C . CYS A 1 93 ? -7.150 6.514 -0.122 1.00 94.25 93 CYS A C 1
ATOM 767 O O . CYS A 1 93 ? -8.280 6.437 0.361 1.00 94.25 93 CYS A O 1
ATOM 769 N N . VAL A 1 94 ? -6.112 5.849 0.398 1.00 94.94 94 VAL A N 1
ATOM 770 C CA . VAL A 1 94 ? -6.242 4.923 1.533 1.00 94.94 94 VAL A CA 1
ATOM 771 C C . VAL A 1 94 ? -6.734 5.645 2.787 1.00 9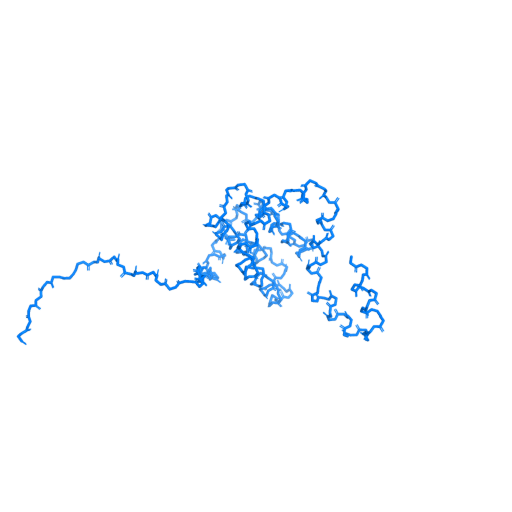4.94 94 VAL A C 1
ATOM 773 O O . VAL A 1 94 ? -7.616 5.129 3.472 1.00 94.94 94 VAL A O 1
ATOM 776 N N . SER A 1 95 ? -6.207 6.839 3.076 1.00 94.94 95 SER A N 1
ATOM 777 C CA . SER A 1 95 ? -6.607 7.647 4.234 1.00 94.94 95 SER A CA 1
ATOM 778 C C . SER A 1 95 ? -8.097 7.974 4.211 1.00 94.94 95 SER A C 1
ATOM 780 O O . SER A 1 95 ? -8.793 7.743 5.199 1.00 94.94 95 SER A O 1
ATOM 782 N N . GLN A 1 96 ? -8.602 8.453 3.069 1.00 95.19 96 GLN A N 1
ATOM 783 C CA . GLN A 1 96 ? -10.001 8.851 2.904 1.00 95.19 96 GLN A CA 1
ATOM 784 C C . GLN A 1 96 ? -10.950 7.673 3.126 1.00 95.19 96 GLN A C 1
ATOM 786 O O . GLN A 1 96 ? -11.855 7.752 3.956 1.00 95.19 96 GLN A O 1
ATOM 791 N N . VAL A 1 97 ? -10.703 6.558 2.438 1.00 95.38 97 VAL A N 1
ATOM 792 C CA . VAL A 1 97 ? -11.511 5.336 2.560 1.00 95.38 97 VAL A CA 1
ATOM 793 C C . VAL A 1 97 ? -11.492 4.801 3.990 1.00 95.38 97 VAL A C 1
ATOM 795 O O . VAL A 1 97 ? -12.534 4.441 4.538 1.00 95.38 97 VAL A O 1
ATOM 798 N N . SER A 1 98 ? -10.307 4.747 4.599 1.00 95.88 98 SER A N 1
ATOM 799 C CA . SER A 1 98 ? -10.129 4.176 5.935 1.00 95.88 98 SER A CA 1
ATOM 800 C C . SER A 1 98 ? -10.816 5.031 6.996 1.00 95.88 98 SER A C 1
ATOM 802 O O . SER A 1 98 ? -11.585 4.500 7.792 1.00 95.88 98 SER A O 1
ATOM 804 N N . THR A 1 99 ? -10.628 6.353 6.946 1.00 96.25 99 THR A N 1
ATOM 805 C CA . THR A 1 99 ? -11.258 7.301 7.881 1.00 96.25 99 THR A CA 1
ATOM 806 C C . THR A 1 99 ? -12.781 7.250 7.794 1.00 96.25 99 THR A C 1
ATOM 808 O O . THR A 1 99 ? -13.464 7.356 8.808 1.00 96.25 99 THR A O 1
ATOM 811 N N . TYR A 1 100 ? -13.327 7.055 6.592 1.00 96.19 100 TYR A N 1
ATOM 812 C CA . TYR A 1 100 ? -14.771 6.989 6.391 1.00 96.19 100 TYR A CA 1
ATOM 813 C C . TYR A 1 100 ? -15.396 5.674 6.892 1.00 96.19 100 TYR A C 1
ATOM 815 O O . TYR A 1 100 ? -16.543 5.656 7.340 1.00 96.19 100 TYR A O 1
ATOM 823 N N . HIS A 1 101 ? -14.671 4.553 6.824 1.00 95.94 101 HIS A N 1
ATOM 824 C CA . HIS A 1 101 ? -15.253 3.228 7.068 1.00 95.94 101 HIS A CA 1
ATOM 825 C C . HIS A 1 101 ? -14.785 2.512 8.337 1.00 95.94 101 HIS A C 1
ATOM 827 O O . HIS A 1 101 ? -15.430 1.520 8.716 1.00 95.94 101 HIS A O 1
ATOM 833 N N . CYS A 1 102 ? -13.699 2.964 8.960 1.00 96.50 102 CYS A N 1
ATOM 834 C CA . CYS A 1 102 ? -12.981 2.239 10.001 1.00 96.50 102 CYS A CA 1
ATOM 835 C C . CYS A 1 102 ? -12.661 3.100 11.228 1.00 96.50 102 CYS A C 1
ATOM 837 O O . CYS A 1 102 ? -12.784 4.319 11.216 1.00 96.50 102 CYS A O 1
ATOM 839 N N . THR A 1 103 ? -12.238 2.445 12.314 1.00 96.75 103 THR A N 1
ATOM 840 C CA . THR A 1 103 ? -11.779 3.134 13.527 1.00 96.75 103 THR A CA 1
ATOM 841 C C . THR A 1 103 ? -10.467 3.873 13.277 1.00 96.75 103 THR A C 1
ATOM 843 O O . THR A 1 103 ? -9.727 3.561 12.341 1.00 96.75 103 THR A O 1
ATOM 846 N N . GLU A 1 104 ? -10.125 4.813 14.155 1.00 96.31 104 GLU A N 1
ATOM 847 C CA . GLU A 1 104 ? -8.852 5.535 14.080 1.00 96.31 104 GLU A CA 1
ATOM 848 C C . GLU A 1 104 ? -7.640 4.585 14.149 1.00 96.31 104 GLU A C 1
ATOM 850 O O . GLU A 1 104 ? -6.690 4.716 13.377 1.00 96.31 104 GLU A O 1
ATOM 855 N N . THR A 1 105 ? -7.695 3.570 15.019 1.00 96.25 105 THR A N 1
ATOM 856 C CA . THR A 1 105 ? -6.631 2.561 15.161 1.00 96.25 105 THR A CA 1
ATOM 857 C C . THR A 1 105 ? -6.452 1.733 13.891 1.00 96.25 105 THR A C 1
ATOM 859 O O . THR A 1 105 ? -5.329 1.592 13.404 1.00 96.25 105 THR A O 1
ATOM 862 N N . ALA A 1 106 ? -7.553 1.270 13.293 1.00 95.38 106 ALA A N 1
ATOM 863 C CA . ALA A 1 106 ? -7.520 0.550 12.027 1.00 95.38 106 ALA A CA 1
ATOM 864 C C . ALA A 1 106 ? -7.034 1.450 10.882 1.00 95.38 106 ALA A C 1
ATOM 866 O O . ALA A 1 106 ? -6.223 1.021 10.070 1.00 95.38 106 ALA A O 1
ATOM 867 N N . THR A 1 107 ? -7.460 2.714 10.850 1.00 96.50 107 THR A N 1
ATOM 868 C CA . THR A 1 107 ? -7.020 3.704 9.857 1.00 96.50 107 THR A CA 1
ATOM 869 C C . THR A 1 107 ? -5.514 3.924 9.922 1.00 96.50 107 THR A C 1
ATOM 871 O O . THR A 1 107 ? -4.827 3.845 8.905 1.00 96.50 107 THR A O 1
ATOM 874 N N . ARG A 1 108 ? -4.968 4.118 11.125 1.00 95.69 108 ARG A N 1
ATOM 875 C CA . ARG A 1 108 ? -3.526 4.277 11.341 1.00 95.69 108 ARG A CA 1
ATOM 876 C C . ARG A 1 108 ? -2.746 3.036 10.908 1.00 95.69 108 ARG A C 1
ATOM 878 O O . ARG A 1 108 ? -1.681 3.150 10.300 1.00 95.69 108 ARG A O 1
ATOM 885 N N . PHE A 1 109 ? -3.274 1.850 11.194 1.00 92.94 109 PHE A N 1
ATOM 886 C CA . PHE A 1 109 ? -2.678 0.595 10.751 1.00 92.94 109 PHE A CA 1
ATOM 887 C C . PHE A 1 109 ? -2.685 0.456 9.217 1.00 92.94 109 PHE A C 1
ATOM 889 O O . PHE A 1 109 ? -1.647 0.170 8.619 1.00 92.94 109 PHE A O 1
ATOM 896 N N . LEU A 1 110 ? -3.816 0.736 8.566 1.00 93.75 110 LEU A N 1
ATOM 897 C CA . LEU A 1 110 ? -3.966 0.688 7.108 1.00 93.75 110 LEU A CA 1
ATOM 898 C C . LEU A 1 110 ? -3.070 1.699 6.386 1.00 93.75 110 LEU A C 1
ATOM 900 O O . LEU A 1 110 ? -2.501 1.386 5.340 1.00 93.75 110 LEU A O 1
ATOM 904 N N . LEU A 1 111 ? -2.869 2.883 6.965 1.00 93.81 111 LEU A N 1
ATOM 905 C CA . LEU A 1 111 ? -1.907 3.853 6.449 1.00 93.81 111 LEU A CA 1
ATOM 906 C C . LEU A 1 111 ? -0.472 3.327 6.520 1.00 93.81 111 LEU A C 1
ATOM 908 O O . LEU A 1 111 ? 0.238 3.382 5.518 1.00 93.81 111 LEU A O 1
ATOM 912 N N . ARG A 1 112 ? -0.056 2.722 7.640 1.00 90.88 112 ARG A N 1
ATOM 913 C CA . ARG A 1 112 ? 1.276 2.093 7.747 1.00 90.88 112 ARG A CA 1
ATOM 914 C C . ARG A 1 112 ? 1.455 0.929 6.769 1.00 90.88 112 ARG A C 1
ATOM 916 O O . ARG A 1 112 ? 2.533 0.762 6.191 1.00 90.88 112 ARG A O 1
ATOM 923 N N . MET A 1 113 ? 0.405 0.138 6.540 1.00 89.94 113 MET A N 1
ATOM 924 C CA . MET A 1 113 ? 0.398 -0.876 5.481 1.00 89.94 113 MET A CA 1
ATOM 925 C C . MET A 1 113 ? 0.642 -0.250 4.103 1.00 89.94 113 MET A C 1
ATOM 927 O O . MET A 1 113 ? 1.499 -0.724 3.356 1.00 89.94 113 MET A O 1
ATOM 931 N N . ALA A 1 114 ? -0.079 0.822 3.771 1.00 91.38 114 ALA A N 1
ATOM 932 C CA . ALA A 1 114 ? 0.049 1.506 2.489 1.00 91.38 114 ALA A CA 1
ATOM 933 C C . ALA A 1 114 ? 1.447 2.120 2.307 1.00 91.38 114 ALA A C 1
ATOM 935 O O . ALA A 1 114 ? 2.060 1.966 1.252 1.00 91.38 114 ALA A O 1
ATOM 936 N N . GLU A 1 115 ? 2.012 2.735 3.346 1.00 88.69 115 GLU A N 1
ATOM 937 C CA . GLU A 1 115 ? 3.384 3.250 3.316 1.00 88.69 115 GLU A CA 1
ATOM 938 C C . GLU A 1 115 ? 4.419 2.156 3.062 1.00 88.69 115 GLU A C 1
ATOM 940 O O . GLU A 1 115 ? 5.360 2.356 2.286 1.00 88.69 115 GLU A O 1
ATOM 945 N N . THR A 1 116 ? 4.229 0.991 3.687 1.00 84.19 116 THR A N 1
ATOM 946 C CA . THR A 1 116 ? 5.081 -0.183 3.481 1.00 84.19 116 THR A CA 1
ATOM 947 C C . THR A 1 116 ? 5.004 -0.646 2.029 1.00 84.19 116 THR A C 1
ATOM 949 O O . THR A 1 116 ? 6.040 -0.916 1.414 1.00 84.19 116 THR A O 1
ATOM 952 N N . LEU A 1 117 ? 3.803 -0.674 1.443 1.00 83.75 117 LEU A N 1
ATOM 953 C CA . LEU A 1 117 ? 3.608 -1.024 0.037 1.00 83.75 117 LEU A CA 1
ATOM 954 C C . LEU A 1 117 ? 4.302 -0.030 -0.902 1.00 83.75 117 LEU A C 1
ATOM 956 O O . LEU A 1 117 ? 4.995 -0.448 -1.826 1.00 83.75 117 LEU A O 1
ATOM 960 N N . VAL A 1 118 ? 4.188 1.277 -0.651 1.00 86.62 118 VAL A N 1
ATOM 961 C CA . VAL A 1 118 ? 4.887 2.295 -1.454 1.00 86.62 118 VAL A CA 1
ATOM 962 C C . VAL A 1 118 ? 6.395 2.084 -1.390 1.00 86.62 118 VAL A C 1
ATOM 964 O O . VAL A 1 118 ? 7.056 2.006 -2.424 1.00 86.62 118 VAL A O 1
ATOM 967 N N . LYS A 1 119 ? 6.939 1.957 -0.176 1.00 82.81 119 LYS A N 1
ATOM 968 C CA . LYS A 1 119 ? 8.379 1.800 0.050 1.00 82.81 119 LYS A CA 1
ATOM 969 C C . LYS A 1 119 ? 8.930 0.555 -0.648 1.00 82.81 119 LYS A C 1
ATOM 971 O O . LYS A 1 119 ? 10.002 0.607 -1.246 1.00 82.81 119 LYS A O 1
ATOM 976 N N . THR A 1 120 ? 8.202 -0.559 -0.569 1.00 77.25 120 THR A N 1
ATOM 977 C CA . THR A 1 120 ? 8.597 -1.833 -1.191 1.00 77.25 120 THR A CA 1
ATOM 978 C C . THR A 1 120 ? 8.445 -1.812 -2.708 1.00 77.25 120 THR A C 1
ATOM 980 O O . THR A 1 120 ? 9.317 -2.334 -3.397 1.00 77.25 120 THR A O 1
ATOM 983 N N . THR A 1 121 ? 7.412 -1.154 -3.237 1.00 78.75 121 THR A N 1
ATOM 984 C CA . THR A 1 121 ? 7.172 -1.050 -4.686 1.00 78.75 121 THR A CA 1
ATOM 985 C C . THR A 1 121 ? 8.183 -0.127 -5.368 1.00 78.75 121 THR A C 1
ATOM 987 O O . THR A 1 121 ? 8.690 -0.461 -6.435 1.00 78.75 121 THR A O 1
ATOM 990 N N . LEU A 1 122 ? 8.531 1.007 -4.750 1.00 77.94 122 LEU A N 1
ATOM 991 C CA . LEU A 1 122 ? 9.452 1.994 -5.329 1.00 77.94 122 LEU A CA 1
ATOM 992 C C . LEU A 1 122 ? 10.942 1.624 -5.213 1.00 77.94 122 LEU A C 1
ATOM 994 O O . LEU A 1 122 ? 11.764 2.372 -5.728 1.00 77.94 122 LEU A O 1
ATOM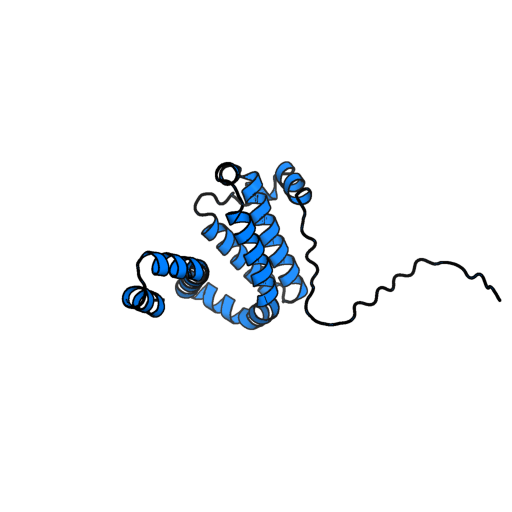 998 N N . ARG A 1 123 ? 11.291 0.516 -4.535 1.00 67.06 123 ARG A N 1
ATOM 999 C CA . ARG A 1 123 ? 12.641 -0.086 -4.402 1.00 67.06 123 ARG A CA 1
ATOM 1000 C C . ARG A 1 123 ? 13.816 0.890 -4.604 1.00 67.06 123 ARG A C 1
ATOM 1002 O O . ARG A 1 123 ? 14.257 1.109 -5.725 1.00 67.06 123 ARG A O 1
ATOM 1009 N N . GLY A 1 124 ? 14.358 1.448 -3.520 1.00 64.25 124 GLY A N 1
ATOM 1010 C CA . GLY A 1 124 ? 15.529 2.345 -3.556 1.00 64.25 124 GLY A CA 1
ATOM 1011 C C . GLY A 1 124 ? 15.253 3.754 -4.100 1.00 64.25 124 GLY A C 1
ATOM 1012 O O . GLY A 1 124 ? 15.837 4.705 -3.599 1.00 64.25 124 GLY A O 1
ATOM 1013 N N . ASN A 1 125 ? 14.290 3.909 -5.014 1.00 65.00 125 ASN A N 1
ATOM 1014 C CA . ASN A 1 125 ? 13.825 5.197 -5.539 1.00 65.00 125 ASN A CA 1
ATOM 1015 C C . ASN A 1 125 ? 12.679 5.799 -4.711 1.00 65.00 125 ASN A C 1
ATOM 1017 O O . ASN A 1 125 ? 12.083 6.792 -5.114 1.00 65.00 125 ASN A O 1
ATOM 1021 N N . SER A 1 126 ? 12.323 5.197 -3.568 1.00 66.69 126 SER A N 1
ATOM 1022 C CA . SER A 1 126 ? 11.286 5.757 -2.698 1.00 66.69 126 SER A CA 1
ATOM 1023 C C . SER A 1 126 ? 11.757 7.114 -2.175 1.00 66.69 126 SER A C 1
ATOM 1025 O O . SER A 1 126 ? 12.724 7.145 -1.410 1.00 66.69 126 SER A O 1
ATOM 1027 N N . PRO A 1 127 ? 11.082 8.224 -2.521 1.00 68.75 127 PRO A N 1
ATOM 1028 C CA . PRO A 1 127 ? 11.454 9.514 -1.979 1.00 68.75 127 PRO A CA 1
ATOM 1029 C C . PRO A 1 127 ? 11.192 9.521 -0.471 1.00 68.75 127 PRO A C 1
ATOM 1031 O O . PRO A 1 127 ? 10.283 8.846 0.033 1.00 68.75 127 PRO A O 1
ATOM 1034 N N . GLN A 1 128 ? 12.045 10.234 0.258 1.00 70.75 128 GLN A N 1
ATOM 1035 C CA . GLN A 1 128 ? 11.966 10.284 1.710 1.00 70.75 128 GLN A CA 1
ATOM 1036 C C . GLN A 1 128 ? 10.750 11.129 2.132 1.00 70.75 128 GLN A C 1
ATOM 1038 O O . GLN A 1 128 ? 10.515 12.166 1.504 1.00 70.75 128 GLN A O 1
ATOM 1043 N N . PRO A 1 129 ? 9.950 10.698 3.130 1.00 70.44 129 PRO A N 1
ATOM 1044 C CA . PRO A 1 129 ? 8.692 11.370 3.474 1.00 70.44 129 PRO A CA 1
ATOM 1045 C C . PRO A 1 129 ? 8.865 12.868 3.748 1.00 70.44 129 PRO A C 1
ATOM 1047 O O . PRO A 1 129 ? 8.134 13.687 3.202 1.00 70.44 129 PRO A O 1
ATOM 1050 N N . ASP A 1 130 ? 9.921 13.238 4.474 1.00 69.56 130 ASP A N 1
ATOM 1051 C CA . ASP A 1 130 ? 10.294 14.618 4.800 1.00 69.56 130 ASP A CA 1
ATOM 1052 C C . ASP A 1 130 ? 10.514 15.503 3.565 1.00 69.56 130 ASP A C 1
ATOM 1054 O O . ASP A 1 130 ? 10.187 16.691 3.598 1.00 69.56 130 ASP A O 1
ATOM 1058 N N . LYS A 1 131 ? 11.008 14.927 2.463 1.00 70.25 131 LYS A N 1
ATOM 1059 C CA . LYS A 1 131 ? 11.239 15.634 1.195 1.00 70.25 131 LYS A CA 1
ATOM 1060 C C . LYS A 1 131 ? 9.975 15.776 0.348 1.00 70.25 131 LYS A C 1
ATOM 1062 O O . LYS A 1 131 ? 9.910 16.678 -0.483 1.00 70.25 131 LYS A O 1
ATOM 1067 N N . CYS A 1 132 ? 8.989 14.901 0.540 1.00 75.19 132 CYS A N 1
ATOM 1068 C CA . CYS A 1 132 ? 7.713 14.965 -0.172 1.00 75.19 132 CYS A CA 1
ATOM 1069 C C . CYS A 1 132 ? 6.686 15.838 0.548 1.00 75.19 132 CYS A C 1
ATOM 1071 O O . CYS A 1 132 ? 5.983 16.613 -0.097 1.00 75.19 132 CYS A O 1
ATOM 1073 N N . ASP A 1 133 ? 6.584 15.701 1.870 1.00 72.44 133 ASP A N 1
ATOM 1074 C CA . ASP A 1 133 ? 5.483 16.275 2.644 1.00 72.44 133 ASP A CA 1
ATOM 1075 C C . ASP A 1 133 ? 5.688 17.771 2.928 1.00 72.44 133 ASP A C 1
ATOM 1077 O O . ASP A 1 133 ? 4.712 18.509 3.047 1.00 72.44 133 ASP A O 1
ATOM 1081 N N . ASN A 1 134 ? 6.942 18.239 2.940 1.00 70.00 134 ASN A N 1
ATOM 1082 C CA . ASN A 1 134 ? 7.294 19.632 3.234 1.00 70.00 134 ASN A CA 1
ATOM 1083 C C . ASN A 1 134 ? 7.662 20.467 1.997 1.00 70.00 134 ASN A C 1
ATOM 1085 O O . ASN A 1 134 ? 8.034 21.628 2.145 1.00 70.00 134 ASN A O 1
ATOM 1089 N N . ASN A 1 135 ? 7.594 19.906 0.782 1.00 74.00 135 ASN A N 1
ATOM 1090 C CA . ASN A 1 135 ? 7.974 20.632 -0.431 1.00 74.00 135 ASN A CA 1
ATOM 1091 C C . ASN A 1 135 ? 6.741 21.272 -1.114 1.00 74.00 135 ASN A C 1
ATOM 1093 O O . ASN A 1 135 ? 5.974 20.565 -1.777 1.00 74.00 135 ASN A O 1
ATOM 1097 N N . PRO A 1 136 ? 6.542 22.602 -1.009 1.00 73.62 136 PRO A N 1
ATOM 1098 C CA . PRO A 1 136 ? 5.367 23.285 -1.551 1.00 73.62 136 PRO A CA 1
ATOM 1099 C C . PRO A 1 136 ? 5.257 23.213 -3.083 1.00 73.62 136 PRO A C 1
ATOM 1101 O O . PRO A 1 136 ? 4.149 23.299 -3.615 1.00 73.62 136 PRO A O 1
ATOM 1104 N N . GLU A 1 137 ? 6.368 23.030 -3.801 1.00 71.69 137 GLU A N 1
ATOM 1105 C CA . GLU A 1 137 ? 6.360 22.837 -5.256 1.00 71.69 137 GLU A CA 1
ATOM 1106 C C . GLU A 1 137 ? 5.796 21.465 -5.624 1.00 71.69 137 GLU A C 1
ATOM 1108 O O . GLU A 1 137 ? 4.958 21.356 -6.519 1.00 71.69 137 GLU A O 1
ATOM 1113 N N . VAL A 1 138 ? 6.179 20.430 -4.869 1.00 74.50 138 VAL A N 1
ATOM 1114 C CA . VAL A 1 138 ? 5.620 19.079 -5.005 1.00 74.50 138 VAL A CA 1
ATOM 1115 C C . VAL A 1 138 ? 4.129 19.108 -4.689 1.00 74.50 138 VAL A C 1
ATOM 1117 O O . VAL A 1 138 ? 3.333 18.635 -5.490 1.00 74.50 138 VAL A O 1
ATOM 1120 N N . LEU A 1 139 ? 3.722 19.733 -3.581 1.00 72.12 139 LEU A N 1
ATOM 1121 C CA . LEU A 1 139 ? 2.310 19.892 -3.213 1.00 72.12 139 LEU A CA 1
ATOM 1122 C C . LEU A 1 139 ? 1.465 20.488 -4.357 1.00 72.12 139 LEU A C 1
ATOM 1124 O O . LEU A 1 139 ? 0.460 19.892 -4.749 1.00 72.12 139 LEU A O 1
ATOM 1128 N N . LYS A 1 140 ? 1.901 21.611 -4.941 1.00 73.00 140 LYS A N 1
ATOM 1129 C CA . LYS A 1 140 ? 1.201 22.264 -6.062 1.00 73.00 140 LYS A CA 1
ATOM 1130 C C . LYS A 1 140 ? 1.186 21.408 -7.332 1.00 73.00 140 LYS A C 1
ATOM 1132 O O . LYS A 1 140 ? 0.171 21.365 -8.033 1.00 73.00 140 LYS A O 1
ATOM 1137 N N . LEU A 1 141 ? 2.280 20.705 -7.625 1.00 73.56 141 LEU A N 1
ATOM 1138 C CA . LEU A 1 141 ? 2.370 19.786 -8.762 1.00 73.56 141 LEU A CA 1
ATOM 1139 C C . LEU A 1 141 ? 1.377 18.621 -8.625 1.00 73.56 141 LEU A C 1
ATOM 1141 O O . LEU A 1 141 ? 0.713 18.246 -9.591 1.00 73.56 141 LEU A O 1
ATOM 1145 N N . CYS A 1 142 ? 1.237 18.069 -7.420 1.00 74.81 142 CYS A N 1
ATOM 1146 C CA . CYS A 1 142 ? 0.365 16.923 -7.173 1.00 74.81 142 CYS A CA 1
ATOM 1147 C C . CYS A 1 142 ? -1.125 17.280 -7.187 1.00 74.81 142 CYS A C 1
ATOM 1149 O O . CYS A 1 142 ? -1.950 16.428 -7.509 1.00 74.81 142 CYS A O 1
ATOM 1151 N N . ASP A 1 143 ? -1.478 18.513 -6.820 1.00 67.62 143 ASP A N 1
ATOM 1152 C CA . ASP A 1 143 ? -2.874 18.957 -6.783 1.00 67.62 143 ASP A CA 1
ATOM 1153 C C . ASP A 1 143 ? -3.367 19.440 -8.169 1.00 67.62 143 ASP A C 1
ATOM 1155 O O . ASP A 1 143 ? -4.560 19.366 -8.457 1.00 67.62 143 ASP A O 1
ATOM 1159 N N . SER A 1 144 ? -2.458 19.841 -9.070 1.00 58.59 144 SER A N 1
ATOM 1160 C CA . SER A 1 144 ? -2.768 20.269 -10.451 1.00 58.59 144 SER A CA 1
ATOM 1161 C C . SER A 1 144 ? -2.864 19.124 -11.470 1.00 58.59 144 SER A C 1
ATOM 1163 O O . SER A 1 144 ? -3.552 19.254 -12.479 1.00 58.59 144 SER A O 1
ATOM 1165 N N . SER A 1 145 ? -2.243 17.973 -11.202 1.00 53.38 145 SER A N 1
ATOM 1166 C CA . SER A 1 145 ? -2.230 16.798 -12.095 1.00 53.38 145 SER A CA 1
ATOM 1167 C C . SER A 1 145 ? -3.471 15.895 -11.970 1.00 53.38 145 SER A C 1
ATOM 1169 O O . SER A 1 145 ? -3.463 14.739 -12.389 1.00 53.38 145 SER A O 1
ATOM 1171 N N . GLY A 1 146 ? -4.568 16.440 -11.439 1.00 48.56 146 GLY A N 1
ATOM 1172 C CA . GLY A 1 146 ? -5.829 15.731 -11.279 1.00 48.56 146 GLY A CA 1
ATOM 1173 C C . GLY A 1 146 ? -5.781 14.790 -10.085 1.00 48.56 146 GLY A C 1
ATOM 1174 O O . GLY A 1 146 ? -5.618 13.576 -10.224 1.00 48.56 146 GLY A O 1
ATOM 1175 N N . ALA A 1 147 ? -6.023 15.342 -8.894 1.00 46.50 147 ALA A N 1
ATOM 1176 C CA . ALA A 1 147 ? -6.662 14.564 -7.848 1.00 46.50 147 ALA A CA 1
ATOM 1177 C C . ALA A 1 147 ? -7.958 14.016 -8.458 1.00 46.50 147 ALA A C 1
ATOM 1179 O O . ALA A 1 147 ? -8.935 14.742 -8.617 1.00 46.50 147 ALA A O 1
ATOM 1180 N N . SER A 1 148 ? -7.946 12.755 -8.890 1.00 44.66 148 SER A N 1
ATOM 1181 C CA . SER A 1 148 ? -9.182 12.062 -9.216 1.00 44.66 148 SER A CA 1
ATOM 1182 C C . SER A 1 148 ? -10.023 12.148 -7.954 1.00 44.66 148 SER A C 1
ATOM 1184 O O . SER A 1 148 ? -9.675 11.503 -6.964 1.00 44.66 148 SER A O 1
ATOM 1186 N N . SER A 1 149 ? -11.053 12.996 -7.958 1.00 43.59 149 SER A N 1
ATOM 1187 C CA . SER A 1 149 ? -12.038 13.050 -6.889 1.00 43.59 149 SER A CA 1
ATOM 1188 C C . SER A 1 149 ? -12.451 11.618 -6.610 1.00 43.59 149 SER A C 1
ATOM 1190 O O . SER A 1 149 ? -12.989 10.933 -7.483 1.00 43.59 149 SER A O 1
ATOM 1192 N N . PHE A 1 150 ? -12.092 11.136 -5.425 1.00 42.41 150 PHE A N 1
ATOM 1193 C CA . PHE A 1 150 ? -12.480 9.821 -4.973 1.00 42.41 150 PHE A CA 1
ATOM 1194 C C . PHE A 1 150 ? -13.979 9.904 -4.697 1.00 42.41 150 PHE A C 1
ATOM 1196 O O . PHE A 1 150 ? -14.412 10.266 -3.607 1.00 42.41 150 PHE A O 1
ATOM 1203 N N . HIS A 1 151 ? -14.786 9.670 -5.730 1.00 43.03 151 HIS A N 1
ATOM 1204 C CA . HIS A 1 151 ? -16.202 9.437 -5.540 1.00 43.03 151 HIS A CA 1
ATOM 1205 C C . HIS A 1 151 ? -16.277 8.082 -4.837 1.00 43.03 151 HIS A C 1
ATOM 1207 O O . HIS A 1 151 ? -15.941 7.060 -5.434 1.00 43.03 151 HIS A O 1
ATOM 1213 N N . LEU A 1 152 ? -16.638 8.088 -3.550 1.00 46.47 152 LEU A N 1
ATOM 1214 C CA . LEU A 1 152 ? -17.008 6.903 -2.773 1.00 46.47 152 LEU A CA 1
ATOM 1215 C C . LEU A 1 152 ? -18.248 6.278 -3.426 1.00 46.47 152 LEU A C 1
ATOM 1217 O O . LEU A 1 152 ? -19.361 6.389 -2.925 1.00 46.47 152 LEU A O 1
ATOM 1221 N N . GLN A 1 153 ? -18.091 5.681 -4.602 1.00 40.31 153 GLN A N 1
ATOM 1222 C CA . GLN A 1 153 ? -19.170 5.038 -5.331 1.00 40.31 153 GLN A CA 1
ATOM 1223 C C . GLN A 1 153 ? -19.208 3.572 -4.910 1.00 40.31 153 GLN A C 1
ATOM 1225 O O . GLN A 1 153 ? -19.012 2.653 -5.697 1.00 40.31 153 GLN A O 1
ATOM 1230 N N . GLY A 1 154 ? -19.430 3.372 -3.612 1.00 34.62 154 GLY A N 1
ATOM 1231 C CA . GLY A 1 154 ? -19.928 2.110 -3.101 1.00 34.62 154 GLY A CA 1
ATOM 1232 C C . GLY A 1 154 ? -21.390 1.982 -3.476 1.00 34.62 154 GLY A C 1
ATOM 1233 O O . GLY A 1 154 ? -22.170 2.904 -3.243 1.00 34.62 154 GLY A O 1
ATOM 1234 N N . SER A 1 155 ? -21.759 0.842 -4.050 1.00 39.41 155 SER A N 1
ATOM 1235 C CA . SER A 1 155 ? -23.142 0.418 -4.246 1.00 39.41 155 SER A CA 1
ATOM 1236 C C . SER A 1 155 ? -23.992 0.635 -2.991 1.00 39.41 155 SER A C 1
ATOM 1238 O O . SER A 1 155 ? -24.045 -0.213 -2.107 1.00 39.41 155 SER A O 1
ATOM 1240 N N . ASN A 1 156 ? -24.698 1.759 -2.941 1.00 34.22 156 ASN A N 1
ATOM 1241 C CA . ASN A 1 156 ? -26.084 1.819 -2.518 1.00 34.22 156 ASN A CA 1
ATOM 1242 C C . ASN A 1 156 ? -26.723 3.083 -3.092 1.00 34.22 156 ASN A C 1
ATOM 1244 O O . ASN A 1 156 ? -26.166 4.177 -3.043 1.00 34.22 156 ASN A O 1
ATOM 1248 N N . ARG A 1 157 ? -27.896 2.894 -3.694 1.00 44.44 157 ARG A N 1
ATOM 1249 C CA . ARG A 1 157 ? -28.761 3.960 -4.200 1.00 44.44 157 ARG A CA 1
ATOM 1250 C C . ARG A 1 157 ? -29.047 4.986 -3.090 1.00 44.44 157 ARG A C 1
ATOM 1252 O O . ARG A 1 157 ? -29.109 4.610 -1.926 1.00 44.44 157 ARG A O 1
ATOM 1259 N N . PHE A 1 158 ? -29.330 6.222 -3.510 1.00 39.56 158 PHE A N 1
ATOM 1260 C CA . PHE A 1 158 ? -29.731 7.395 -2.715 1.00 39.56 158 PHE A CA 1
ATOM 1261 C C . PHE A 1 158 ? -28.604 8.174 -2.021 1.00 39.56 158 PHE A C 1
ATOM 1263 O O . PHE A 1 158 ? -28.357 8.027 -0.831 1.00 39.56 158 PHE A O 1
ATOM 1270 N N . VAL A 1 159 ? -28.039 9.148 -2.742 1.00 32.25 159 VAL A N 1
ATOM 1271 C CA . VAL A 1 159 ? -27.743 10.448 -2.128 1.00 32.25 159 VAL A CA 1
ATOM 1272 C C . VAL A 1 159 ? -28.635 11.470 -2.813 1.00 32.25 159 VAL A C 1
ATOM 1274 O O . VAL A 1 159 ? -28.468 11.813 -3.981 1.00 32.25 159 VAL A O 1
ATOM 1277 N N . ILE A 1 160 ? -29.651 11.864 -2.059 1.00 36.44 160 ILE A N 1
ATOM 1278 C CA . ILE A 1 160 ? -30.559 12.962 -2.329 1.00 36.44 160 ILE A CA 1
ATOM 1279 C C . ILE A 1 160 ? -29.724 14.242 -2.398 1.00 36.44 160 ILE A C 1
ATOM 1281 O O . ILE A 1 160 ? -29.125 14.653 -1.406 1.00 36.44 160 ILE A O 1
ATOM 1285 N N . VAL A 1 161 ? -29.694 14.876 -3.568 1.00 33.53 161 VAL A N 1
ATOM 1286 C CA . VAL A 1 161 ? -29.248 16.262 -3.705 1.00 33.53 161 VAL A CA 1
ATOM 1287 C C . VAL A 1 161 ? -30.404 17.143 -3.234 1.00 33.53 161 VAL A C 1
ATOM 1289 O O . VAL A 1 161 ? -31.316 17.438 -3.997 1.00 33.53 161 VAL A O 1
ATOM 1292 N N . PHE A 1 162 ? -30.384 17.536 -1.961 1.00 32.09 162 PHE A N 1
ATOM 1293 C CA . PHE A 1 162 ? -31.152 18.678 -1.464 1.00 32.09 162 PHE A CA 1
ATOM 1294 C C . PHE A 1 162 ? -30.215 19.611 -0.699 1.00 32.09 162 PHE A C 1
ATOM 1296 O O . PHE A 1 162 ? -29.953 19.427 0.483 1.00 32.09 162 PHE A O 1
ATOM 1303 N N . LEU A 1 163 ? -29.734 20.627 -1.408 1.00 31.36 163 LEU A N 1
ATOM 1304 C CA . LEU A 1 163 ? -29.397 21.948 -0.879 1.00 31.36 163 LEU A CA 1
ATOM 1305 C C . LEU A 1 163 ? -29.935 22.918 -1.939 1.00 31.36 163 LEU A C 1
ATOM 1307 O O . LEU A 1 163 ? -29.326 23.095 -2.985 1.00 31.36 163 LEU A O 1
ATOM 1311 N N . ILE A 1 164 ? -31.228 23.249 -1.896 1.00 41.19 164 ILE A N 1
ATOM 1312 C CA . ILE A 1 164 ? -31.750 24.481 -1.280 1.00 41.19 164 ILE A CA 1
ATOM 1313 C C . ILE A 1 164 ? -30.847 25.684 -1.594 1.00 41.19 164 ILE A C 1
ATOM 1315 O O . ILE A 1 164 ? -30.139 26.199 -0.735 1.00 41.19 164 ILE A O 1
ATOM 1319 N N . SER A 1 165 ? -30.908 26.153 -2.837 1.00 35.00 165 SER A N 1
ATOM 1320 C CA . SER A 1 165 ? -30.817 27.579 -3.135 1.00 35.00 165 SER A CA 1
ATOM 1321 C C . SER A 1 165 ? -32.182 28.013 -3.658 1.00 35.00 165 SER A C 1
ATOM 1323 O O . SER A 1 165 ? -32.755 27.400 -4.558 1.00 35.00 165 SER A O 1
ATOM 1325 N N . GLY A 1 166 ? -32.756 29.005 -2.982 1.00 41.88 166 GLY A N 1
ATOM 1326 C CA . GLY A 1 166 ? -34.099 29.490 -3.243 1.00 41.88 166 GLY A CA 1
ATOM 1327 C C . GLY A 1 166 ? -34.255 30.005 -4.668 1.00 41.88 166 GLY A C 1
ATOM 1328 O O . GLY A 1 166 ? -33.455 30.810 -5.138 1.00 41.88 166 GLY A O 1
ATOM 1329 N N . PHE A 1 167 ? -35.332 29.579 -5.316 1.00 32.44 167 PHE A N 1
ATOM 1330 C CA . PHE A 1 167 ? -35.946 30.325 -6.401 1.00 32.44 167 PHE A CA 1
ATOM 1331 C C . PHE A 1 167 ? -37.424 30.505 -6.066 1.00 32.44 167 PHE A C 1
ATOM 1333 O O . PHE A 1 167 ? -38.152 29.542 -5.826 1.00 32.44 167 PHE A O 1
ATOM 1340 N N . SER A 1 168 ? -37.805 31.777 -5.965 1.00 31.62 168 SER A N 1
ATOM 1341 C CA . SER A 1 168 ? -39.156 32.263 -5.720 1.00 31.62 168 SER A CA 1
ATOM 1342 C C . SER A 1 168 ? -40.177 31.700 -6.700 1.00 31.62 168 SER A C 1
ATOM 1344 O O . SER A 1 168 ? -39.890 31.477 -7.875 1.00 31.62 168 SER A O 1
ATOM 1346 N N . LEU A 1 169 ? -41.403 31.590 -6.188 1.00 34.66 169 LEU A N 1
ATOM 1347 C CA . LEU A 1 169 ? -42.646 31.485 -6.938 1.00 34.66 169 LEU A CA 1
ATOM 1348 C C . LEU A 1 169 ? -42.668 32.409 -8.167 1.00 34.66 169 LEU A C 1
ATOM 1350 O O . LEU A 1 169 ? -42.443 33.612 -8.049 1.00 34.66 169 LEU A O 1
ATOM 1354 N N . SER A 1 170 ? -43.122 31.876 -9.298 1.00 33.03 170 SER A N 1
ATOM 1355 C CA . SER A 1 170 ? -44.128 32.569 -10.106 1.00 33.03 170 SER A CA 1
ATOM 1356 C C . SER A 1 170 ? -44.999 31.550 -10.837 1.00 33.03 170 SER A C 1
ATOM 1358 O O . SER A 1 170 ? -44.518 30.671 -11.547 1.00 33.03 170 SER A O 1
ATOM 1360 N N . SER A 1 171 ? -46.296 31.660 -10.563 1.00 37.97 171 SER A N 1
ATOM 1361 C CA . SER A 1 171 ? -47.402 30.983 -11.225 1.00 37.97 171 SER A CA 1
ATOM 1362 C C . SER A 1 171 ? -47.386 31.222 -12.730 1.00 37.97 171 SER A C 1
ATOM 1364 O O . SER A 1 171 ? -47.183 32.357 -13.148 1.00 37.97 171 SER A O 1
ATOM 1366 N N . PHE A 1 172 ? -47.744 30.211 -13.516 1.00 35.94 172 PHE A N 1
ATOM 1367 C CA . PHE A 1 172 ? -48.473 30.418 -14.765 1.00 35.94 172 PHE A CA 1
ATOM 1368 C C . PHE A 1 172 ? -49.532 29.324 -14.925 1.00 35.94 172 PHE A C 1
ATOM 1370 O O . PHE A 1 172 ? -49.340 28.198 -14.470 1.00 35.94 172 PHE A O 1
ATOM 1377 N N . ALA A 1 173 ? -50.664 29.782 -15.455 1.00 35.88 173 ALA A N 1
ATOM 1378 C CA . ALA A 1 173 ? -51.987 29.173 -15.540 1.00 35.88 173 ALA A CA 1
ATOM 1379 C C . ALA A 1 173 ? -52.062 27.850 -16.313 1.00 35.88 173 ALA A C 1
ATOM 1381 O O . ALA A 1 173 ? -51.199 27.621 -17.189 1.00 35.88 173 ALA A O 1
#

Sequence (173 aa):
MACVHSWSKRCLGEEARKKILESVRGAHETFAFLCKDSTFRREFLSHSSCYKKISTYWDDCAHRFISTLKTLRPSHYENPANLCCIRRNFLRCVSQVSTYHCTETATRFLLRMAETLVKTTLRGNSPQPDKCDNNPEVLKLCDSSGASSFHLQGSNRFVIVFLISGFSLSSFA

pLDDT: mean 76.53, std 19.12, range [31.36, 96.75]

Foldseek 3Di:
DVVLVVCLVVPHDPVVSVVVCVVCVLVVVVVVVLVPDPVLVVLCVVLVVLCVVCVVLLVVLVVQLVVLVVPDDPVLLVDLLSLLLSLVLSLVSLLVSCVVRHDPSSSVSSSVVSVVSSPVVNDVSRDDCVCSVPDVVSVVVNVVVDSPPPPPPDDDDDDDPDDDDDDDDDDDD